Protein AF-A0A2E0WBN1-F1 (afdb_monomer_lite)

Structure (mmCIF, N/CA/C/O backbone):
data_AF-A0A2E0WBN1-F1
#
_entry.id   AF-A0A2E0WBN1-F1
#
loop_
_atom_site.group_PDB
_atom_site.id
_atom_site.type_symbol
_atom_site.label_atom_id
_atom_site.label_alt_id
_atom_site.label_comp_id
_atom_site.label_asym_id
_atom_site.label_entity_id
_atom_site.label_seq_id
_atom_site.pdbx_PDB_ins_code
_atom_site.Cartn_x
_atom_site.Cartn_y
_atom_site.Cartn_z
_atom_site.occupancy
_atom_site.B_iso_or_equiv
_atom_site.auth_seq_id
_atom_site.auth_comp_id
_atom_site.auth_asym_id
_atom_site.auth_atom_id
_atom_site.pdbx_PDB_model_num
ATOM 1 N N . MET A 1 1 ? 11.088 -6.223 17.764 1.00 58.84 1 MET A N 1
ATOM 2 C CA . MET A 1 1 ? 10.294 -4.983 17.696 1.00 58.84 1 MET A CA 1
ATOM 3 C C . MET A 1 1 ? 8.866 -5.379 17.944 1.00 58.84 1 MET A C 1
ATOM 5 O O . MET A 1 1 ? 8.476 -6.450 17.490 1.00 58.84 1 MET A O 1
ATOM 9 N N . ASP A 1 2 ? 8.171 -4.580 18.733 1.00 80.75 2 ASP A N 1
ATOM 10 C CA . ASP A 1 2 ? 6.782 -4.817 19.095 1.00 80.75 2 ASP A CA 1
ATOM 11 C C . ASP A 1 2 ? 5.889 -4.753 17.838 1.00 80.75 2 ASP A C 1
ATOM 13 O O . ASP A 1 2 ? 6.205 -4.004 16.903 1.00 80.75 2 ASP A O 1
ATOM 17 N N . SER A 1 3 ? 4.829 -5.565 17.767 1.00 78.50 3 SER A N 1
ATOM 18 C CA . SER A 1 3 ? 3.918 -5.570 16.608 1.00 78.50 3 SER A CA 1
ATOM 19 C C . SER A 1 3 ? 3.282 -4.191 16.408 1.00 78.50 3 SER A C 1
ATOM 21 O O . SER A 1 3 ? 3.183 -3.726 15.269 1.00 78.50 3 SER A O 1
ATOM 23 N N . ASP A 1 4 ? 2.983 -3.492 17.506 1.00 84.19 4 ASP A N 1
ATOM 24 C CA . ASP A 1 4 ? 2.409 -2.143 17.494 1.00 84.19 4 ASP A CA 1
ATOM 25 C C . ASP A 1 4 ? 3.389 -1.103 16.926 1.00 84.19 4 ASP A C 1
ATOM 27 O O . ASP A 1 4 ? 3.013 -0.196 16.174 1.00 84.19 4 ASP A O 1
ATOM 31 N N . GLU A 1 5 ? 4.682 -1.251 17.225 1.00 90.00 5 GLU A N 1
ATOM 32 C CA . GLU A 1 5 ? 5.736 -0.367 16.714 1.00 90.00 5 GLU A CA 1
ATOM 33 C C . GLU A 1 5 ? 5.896 -0.528 15.196 1.00 90.00 5 GLU A C 1
ATOM 35 O O . GLU A 1 5 ? 6.038 0.449 14.456 1.00 90.00 5 GLU A O 1
ATOM 40 N N . GLN A 1 6 ? 5.805 -1.766 14.705 1.00 88.62 6 GLN A N 1
ATOM 41 C CA . GLN A 1 6 ? 5.847 -2.037 13.272 1.00 88.62 6 GLN A CA 1
ATOM 42 C C . GLN A 1 6 ? 4.603 -1.535 12.543 1.00 88.62 6 GLN A C 1
ATOM 44 O O . GLN A 1 6 ? 4.737 -1.024 11.431 1.00 88.62 6 GLN A O 1
ATOM 49 N N . LEU A 1 7 ? 3.412 -1.660 13.134 1.00 92.75 7 LEU A N 1
ATOM 50 C CA . LEU A 1 7 ? 2.191 -1.112 12.548 1.00 92.75 7 LEU A CA 1
ATOM 51 C C . LEU A 1 7 ? 2.275 0.415 12.445 1.00 92.75 7 LEU A C 1
ATOM 53 O O . LEU A 1 7 ? 1.962 0.981 11.399 1.00 92.75 7 LEU A O 1
ATOM 57 N N . THR A 1 8 ? 2.789 1.074 13.485 1.00 94.75 8 THR A N 1
ATOM 58 C CA . THR A 1 8 ? 3.021 2.525 13.484 1.00 94.75 8 THR A CA 1
ATOM 59 C C . THR A 1 8 ? 3.970 2.940 12.355 1.00 94.75 8 THR A C 1
ATOM 61 O O . THR A 1 8 ? 3.688 3.890 11.622 1.00 94.75 8 THR A O 1
ATOM 64 N N . ALA A 1 9 ? 5.065 2.199 12.156 1.00 95.50 9 ALA A N 1
ATOM 65 C CA . ALA A 1 9 ? 5.997 2.451 11.059 1.00 95.50 9 ALA A CA 1
ATOM 66 C C . ALA A 1 9 ? 5.341 2.274 9.676 1.00 95.50 9 ALA A C 1
ATOM 68 O O . ALA A 1 9 ? 5.560 3.095 8.786 1.00 95.50 9 ALA A O 1
ATOM 69 N N . VAL A 1 10 ? 4.500 1.245 9.500 1.00 96.44 10 VAL A N 1
ATOM 70 C CA . VAL A 1 10 ? 3.733 1.032 8.259 1.00 96.44 10 VAL A CA 1
ATOM 71 C C . VAL A 1 10 ? 2.763 2.188 8.011 1.00 96.44 10 VAL A C 1
ATOM 73 O O . VAL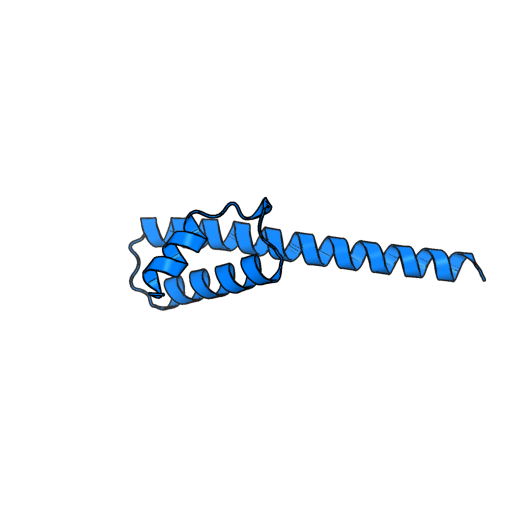 A 1 10 ? 2.695 2.689 6.891 1.00 96.44 10 VAL A O 1
ATOM 76 N N . MET A 1 11 ? 2.048 2.652 9.040 1.00 97.12 11 MET A N 1
ATOM 77 C CA . MET A 1 1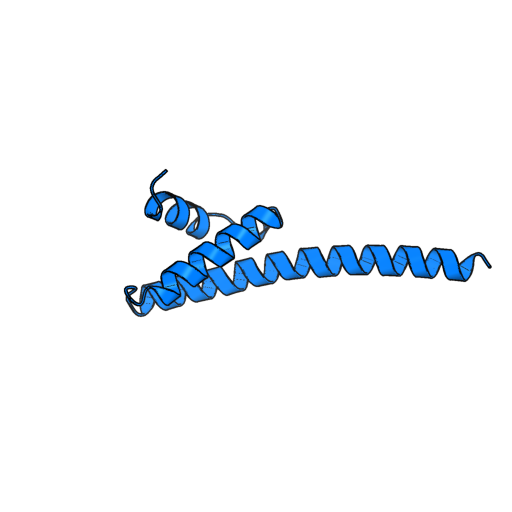1 ? 1.122 3.784 8.920 1.00 97.12 11 MET A CA 1
ATOM 78 C C . MET A 1 11 ? 1.840 5.066 8.478 1.00 97.12 11 MET A C 1
ATOM 80 O O . MET A 1 11 ? 1.340 5.767 7.596 1.00 97.12 11 MET A O 1
ATOM 84 N N . ALA A 1 12 ? 3.031 5.336 9.020 1.00 96.88 12 ALA A N 1
ATOM 85 C CA . ALA A 1 12 ? 3.800 6.550 8.746 1.00 96.88 12 ALA A CA 1
ATOM 86 C C . ALA A 1 12 ? 4.560 6.552 7.405 1.00 96.88 12 ALA A C 1
ATOM 88 O O . ALA A 1 12 ? 4.857 7.625 6.884 1.00 96.88 12 ALA A O 1
ATOM 89 N N . ALA A 1 13 ? 4.908 5.387 6.852 1.00 96.88 13 ALA A N 1
ATOM 90 C CA . ALA A 1 13 ? 5.706 5.303 5.627 1.00 96.88 13 ALA A CA 1
ATOM 91 C C . ALA A 1 13 ? 4.939 5.807 4.394 1.00 96.88 13 ALA A C 1
ATOM 93 O O . ALA A 1 13 ? 3.764 5.493 4.240 1.00 96.88 13 ALA A O 1
ATOM 94 N N . ASP A 1 14 ? 5.590 6.516 3.473 1.00 97.56 14 ASP A N 1
ATOM 95 C CA . ASP A 1 14 ? 4.993 6.831 2.170 1.00 97.56 14 ASP A CA 1
ATOM 96 C C . ASP A 1 14 ? 4.980 5.569 1.282 1.00 97.56 14 ASP A C 1
ATOM 98 O O . ASP A 1 14 ? 6.057 5.053 0.966 1.00 97.56 14 ASP A O 1
ATOM 102 N N . PRO A 1 15 ? 3.807 5.049 0.861 1.00 96.44 15 PRO A N 1
ATOM 103 C CA . PRO A 1 15 ? 3.726 3.866 0.006 1.00 96.44 15 PRO A CA 1
ATOM 104 C C . PRO A 1 15 ? 4.479 4.007 -1.322 1.00 96.44 15 PRO A C 1
ATOM 106 O O . PRO A 1 15 ? 4.953 3.001 -1.850 1.00 96.44 15 PRO A O 1
ATOM 109 N N . ALA A 1 16 ? 4.625 5.223 -1.858 1.00 95.56 16 ALA A N 1
ATOM 110 C CA . ALA A 1 16 ? 5.341 5.457 -3.112 1.00 95.56 16 ALA A CA 1
ATOM 111 C C . ALA A 1 16 ? 6.841 5.125 -3.012 1.00 95.56 16 ALA A C 1
ATOM 113 O O . ALA A 1 16 ? 7.444 4.693 -3.995 1.00 95.56 16 ALA A O 1
ATOM 114 N N . GLU A 1 17 ? 7.418 5.253 -1.817 1.00 96.69 17 GLU A N 1
ATOM 115 C CA . GLU A 1 17 ? 8.841 5.023 -1.544 1.00 96.69 17 GLU A CA 1
ATOM 116 C C . GLU A 1 17 ? 9.145 3.572 -1.127 1.00 96.69 17 GLU A C 1
ATOM 118 O O . GLU A 1 17 ? 10.305 3.188 -0.976 1.00 96.69 17 GLU A O 1
ATOM 123 N N . LEU A 1 18 ? 8.117 2.737 -0.942 1.00 98.00 18 LEU A N 1
ATOM 124 C CA . LEU A 1 18 ? 8.289 1.347 -0.521 1.00 98.00 18 LEU A CA 1
ATOM 125 C C . LEU A 1 18 ? 8.716 0.443 -1.679 1.00 98.00 18 LEU A C 1
ATOM 127 O O . LEU A 1 18 ? 8.236 0.597 -2.810 1.00 98.00 18 LEU A O 1
ATOM 131 N N . SER A 1 19 ? 9.549 -0.557 -1.364 1.00 98.31 19 SER A N 1
ATOM 132 C CA . SER A 1 19 ? 9.747 -1.731 -2.220 1.00 98.31 19 SER A CA 1
ATOM 133 C C . SER A 1 19 ? 8.470 -2.575 -2.297 1.00 98.31 19 SER A C 1
ATOM 135 O O . SER A 1 19 ? 7.577 -2.451 -1.454 1.00 98.31 19 SER A O 1
ATOM 137 N N . TYR A 1 20 ? 8.392 -3.476 -3.280 1.00 98.06 20 TYR A N 1
ATOM 138 C CA . TYR A 1 20 ? 7.270 -4.409 -3.395 1.00 98.06 20 TYR A CA 1
ATOM 139 C C . TYR A 1 20 ? 7.092 -5.249 -2.121 1.00 98.06 20 TYR A C 1
ATOM 141 O O . TYR A 1 20 ? 5.988 -5.344 -1.590 1.00 98.06 20 TYR A O 1
ATOM 149 N N . GLU A 1 21 ? 8.175 -5.823 -1.589 1.00 98.19 21 GLU A N 1
ATOM 150 C CA . GLU A 1 21 ? 8.127 -6.653 -0.383 1.00 98.19 21 GL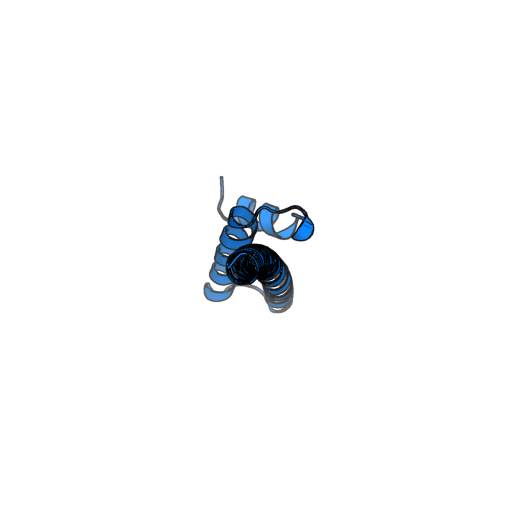U A CA 1
ATOM 151 C C . GLU A 1 21 ? 7.697 -5.843 0.837 1.00 98.19 21 GLU A C 1
ATOM 153 O O . GLU A 1 21 ? 6.863 -6.303 1.610 1.00 98.19 21 GLU A O 1
ATOM 158 N N . GLN A 1 22 ? 8.208 -4.618 0.986 1.00 98.12 22 GLN A N 1
ATOM 159 C CA . GLN A 1 22 ? 7.820 -3.737 2.085 1.00 98.12 22 GLN A CA 1
ATOM 160 C C . GLN A 1 22 ? 6.338 -3.353 2.010 1.00 98.12 22 GLN A C 1
ATOM 162 O O . GLN A 1 22 ? 5.647 -3.387 3.029 1.00 98.12 22 GLN A O 1
ATOM 167 N N . ALA A 1 23 ? 5.838 -3.024 0.815 1.00 98.50 23 ALA A N 1
ATOM 168 C CA . ALA A 1 23 ? 4.431 -2.701 0.602 1.00 98.50 23 ALA A CA 1
ATOM 169 C C . ALA A 1 23 ? 3.525 -3.912 0.877 1.00 98.50 23 ALA A C 1
ATOM 171 O O . ALA A 1 23 ? 2.531 -3.788 1.593 1.00 98.50 23 ALA A O 1
ATOM 172 N N . ARG A 1 24 ? 3.900 -5.100 0.385 1.00 98.56 24 ARG A N 1
ATOM 173 C CA . ARG A 1 24 ? 3.176 -6.357 0.616 1.00 98.56 24 ARG A CA 1
ATOM 174 C C . ARG A 1 24 ? 3.140 -6.731 2.096 1.00 98.56 24 ARG A C 1
ATOM 176 O O . ARG A 1 24 ? 2.079 -7.062 2.619 1.00 98.56 24 ARG A O 1
ATOM 183 N N . ASP A 1 25 ? 4.280 -6.682 2.774 1.00 98.19 25 ASP A N 1
ATOM 184 C CA . ASP A 1 25 ? 4.371 -7.040 4.190 1.00 98.19 25 ASP A CA 1
ATOM 185 C C . ASP A 1 25 ? 3.615 -6.023 5.062 1.00 98.19 25 ASP A C 1
ATOM 187 O O . ASP A 1 25 ? 2.973 -6.398 6.044 1.00 98.19 25 ASP A O 1
ATOM 191 N N . GLY A 1 26 ? 3.632 -4.740 4.683 1.00 97.81 26 GLY A N 1
ATOM 192 C CA . GLY A 1 26 ? 2.787 -3.710 5.284 1.00 97.81 26 GLY A CA 1
ATOM 193 C C . GLY A 1 26 ? 1.296 -3.991 5.091 1.00 97.81 26 GLY A C 1
ATOM 194 O O . GLY A 1 26 ? 0.532 -3.905 6.050 1.00 97.81 26 GLY A O 1
ATOM 195 N N . LEU A 1 27 ? 0.883 -4.384 3.882 1.00 98.38 27 LEU A N 1
ATOM 196 C CA . LEU A 1 27 ? -0.510 -4.712 3.573 1.00 98.38 27 LEU A CA 1
ATOM 197 C C . LEU A 1 27 ? -1.003 -5.897 4.410 1.00 98.38 27 LEU A C 1
ATOM 199 O O . LEU A 1 27 ? -2.078 -5.823 4.997 1.00 98.38 27 LEU A O 1
ATOM 203 N N . LEU A 1 28 ? -0.197 -6.956 4.529 1.00 97.81 28 LEU A N 1
ATOM 204 C CA . LEU A 1 28 ? -0.521 -8.110 5.374 1.00 97.81 28 LEU A CA 1
ATOM 205 C C . LEU A 1 28 ? -0.748 -7.705 6.836 1.00 97.81 28 LEU A C 1
ATOM 207 O O . LEU A 1 28 ? -1.692 -8.180 7.460 1.00 97.81 28 LEU A O 1
ATOM 211 N N . LYS A 1 29 ? 0.074 -6.797 7.374 1.00 96.31 29 LYS A N 1
ATOM 212 C CA . LYS A 1 29 ? -0.093 -6.279 8.742 1.00 96.31 29 LYS A CA 1
ATOM 213 C C . LYS A 1 29 ? -1.379 -5.477 8.910 1.00 96.31 29 LYS A C 1
ATOM 215 O O . LYS A 1 29 ? -2.071 -5.646 9.906 1.00 96.31 29 LYS A O 1
ATOM 220 N N . VAL A 1 30 ? -1.704 -4.625 7.940 1.00 96.94 30 VAL A N 1
ATOM 221 C CA . VAL A 1 30 ? -2.949 -3.843 7.945 1.00 96.94 30 VAL A CA 1
ATOM 222 C C . VAL A 1 30 ? -4.171 -4.756 7.933 1.00 96.94 30 VAL A C 1
ATOM 224 O O . VAL A 1 30 ? -5.073 -4.575 8.747 1.00 96.94 30 VAL A O 1
ATOM 227 N N . VAL A 1 31 ? -4.181 -5.756 7.049 1.00 96.56 31 VAL A N 1
ATOM 228 C CA . VAL A 1 31 ? -5.263 -6.747 6.970 1.00 96.56 31 VAL A CA 1
ATOM 229 C C . VAL A 1 31 ? -5.388 -7.501 8.288 1.00 96.56 31 VAL A C 1
ATOM 231 O O . VAL A 1 31 ? -6.482 -7.581 8.835 1.00 96.56 31 VAL A O 1
ATOM 234 N N . HIS A 1 32 ? -4.269 -7.965 8.845 1.00 95.00 32 HIS A N 1
ATOM 235 C CA . HIS A 1 32 ? -4.268 -8.652 10.131 1.00 95.00 32 HIS A CA 1
ATOM 236 C C . HIS A 1 32 ? -4.896 -7.795 11.240 1.00 95.00 32 HIS A C 1
ATOM 238 O O . HIS A 1 32 ? -5.766 -8.271 11.963 1.00 95.00 32 HIS A O 1
ATOM 244 N N . GLN A 1 33 ? -4.540 -6.508 11.319 1.00 93.88 33 GLN A N 1
ATOM 245 C CA . GLN A 1 33 ? -5.092 -5.604 12.329 1.00 93.88 33 GLN A CA 1
ATOM 246 C C . GLN A 1 33 ? -6.603 -5.372 12.175 1.00 93.88 33 GLN A C 1
ATOM 248 O O . GLN A 1 33 ? -7.313 -5.220 13.172 1.00 93.88 33 GLN A O 1
ATOM 253 N N . LEU A 1 34 ? -7.098 -5.327 10.935 1.00 94.44 34 LEU A N 1
ATOM 254 C CA . LEU A 1 34 ? -8.530 -5.228 10.646 1.00 94.44 34 LEU A CA 1
ATOM 255 C C . LEU A 1 34 ? -9.273 -6.509 11.057 1.00 94.44 34 LEU A C 1
ATOM 257 O O . LEU A 1 34 ? -10.373 -6.431 11.605 1.00 94.44 34 LEU A O 1
ATOM 261 N N . GLU A 1 35 ? -8.670 -7.678 10.831 1.00 95.00 35 GLU A N 1
ATOM 262 C CA . GLU A 1 35 ? -9.248 -8.989 11.155 1.00 95.00 35 GLU A CA 1
ATOM 263 C C . GLU A 1 35 ? -9.308 -9.280 12.661 1.00 95.00 35 GLU A C 1
ATOM 265 O O . GLU A 1 35 ? -10.205 -9.998 13.106 1.00 95.00 35 GLU A O 1
ATOM 270 N N . GLU A 1 36 ? -8.416 -8.696 13.467 1.00 91.75 36 GLU A N 1
ATOM 271 C CA . GLU A 1 36 ? -8.455 -8.814 14.933 1.00 91.75 36 GLU A CA 1
ATOM 272 C C . GLU A 1 36 ? -9.723 -8.202 15.560 1.00 91.75 36 GLU A C 1
ATOM 274 O O . GLU A 1 36 ? -10.059 -8.509 16.705 1.00 91.75 36 GLU A O 1
ATOM 279 N N . GLY A 1 37 ? -10.454 -7.354 14.823 1.00 79.31 37 GLY A N 1
ATOM 280 C CA . GLY A 1 37 ? -11.792 -6.888 15.204 1.00 79.31 37 GLY A CA 1
ATOM 281 C C . GLY A 1 37 ? -11.845 -5.927 16.397 1.00 79.31 37 GLY A C 1
ATOM 282 O O . GLY A 1 37 ? -12.928 -5.665 16.916 1.00 79.31 37 GLY A O 1
ATOM 283 N N . ASN A 1 38 ? -10.699 -5.389 16.822 1.00 82.12 38 ASN A N 1
ATOM 284 C CA . ASN A 1 38 ? -10.580 -4.449 17.938 1.00 82.12 38 ASN A CA 1
ATOM 285 C C . ASN A 1 38 ? -10.347 -2.947 17.604 1.00 82.12 38 ASN A C 1
ATOM 287 O O . ASN A 1 38 ? -10.268 -2.167 18.558 1.00 82.12 38 ASN A O 1
ATOM 291 N N . PRO A 1 39 ? -10.224 -2.475 16.339 1.00 85.31 39 PRO A N 1
ATOM 292 C CA . PRO A 1 39 ? -10.092 -1.043 16.075 1.00 85.31 39 PRO A CA 1
ATOM 293 C C . PRO A 1 39 ? -11.434 -0.307 16.202 1.00 85.31 39 PRO A C 1
ATOM 295 O O . PRO A 1 39 ? -12.504 -0.826 15.883 1.00 85.31 39 PRO A O 1
ATOM 298 N N . THR A 1 40 ? -11.384 0.958 16.622 1.00 93.62 40 THR A N 1
ATOM 299 C CA . THR A 1 40 ? -12.533 1.869 16.495 1.00 93.62 40 THR A CA 1
ATOM 300 C C . THR A 1 40 ? -12.887 2.092 15.019 1.00 93.62 40 THR A C 1
ATOM 302 O O . THR A 1 40 ? -12.090 1.798 14.127 1.00 93.62 40 THR A O 1
ATOM 305 N N . LEU A 1 41 ? -14.068 2.652 14.729 1.00 94.31 41 LEU A N 1
ATOM 306 C CA . LEU A 1 41 ? -14.471 2.951 13.347 1.00 94.31 41 LEU A CA 1
ATOM 307 C C . LEU A 1 41 ? -13.453 3.854 12.633 1.00 94.31 41 LEU A C 1
ATOM 309 O O . LEU A 1 41 ? -13.063 3.564 11.509 1.00 94.31 41 LEU A O 1
ATOM 313 N N . GLU A 1 42 ? -12.997 4.919 13.294 1.00 95.38 42 GLU A N 1
ATOM 314 C CA . GLU A 1 42 ? -12.018 5.850 12.721 1.00 95.38 42 GLU A CA 1
ATOM 315 C C . GLU A 1 42 ? -10.684 5.153 12.419 1.00 95.38 42 GLU A C 1
ATOM 317 O O . GLU A 1 42 ? -10.146 5.293 11.323 1.00 95.38 42 GLU A O 1
ATOM 322 N N . GLN A 1 43 ? -10.197 4.320 13.342 1.00 94.44 43 GLN A N 1
ATOM 323 C CA . GLN A 1 43 ? -8.992 3.512 13.124 1.00 94.44 43 GLN A CA 1
ATOM 324 C C . GLN A 1 43 ? -9.179 2.492 11.994 1.00 94.44 43 GLN A C 1
ATOM 326 O O . GLN A 1 43 ? -8.269 2.289 11.196 1.00 94.44 43 GLN A O 1
ATOM 331 N N . SER A 1 44 ? -10.361 1.881 11.889 1.00 95.62 44 SER A N 1
ATOM 332 C CA . SER A 1 44 ? -10.692 0.940 10.811 1.00 95.62 44 SER A CA 1
ATOM 333 C C . SER A 1 44 ? -10.651 1.623 9.444 1.00 95.62 44 SER A C 1
ATOM 335 O O . SER A 1 44 ? -10.117 1.057 8.494 1.00 95.62 44 SER A O 1
ATOM 337 N N . MET A 1 45 ? -11.161 2.855 9.351 1.00 97.44 45 MET A N 1
ATOM 338 C CA . MET A 1 45 ? -11.101 3.656 8.125 1.00 97.44 45 MET A CA 1
ATOM 339 C C . MET A 1 45 ? -9.658 4.003 7.748 1.00 97.44 45 MET A C 1
ATOM 341 O O . MET A 1 45 ? -9.272 3.811 6.600 1.00 97.44 45 MET A O 1
ATOM 345 N N . GLN A 1 46 ? -8.837 4.433 8.711 1.00 97.00 46 GLN A N 1
ATOM 346 C CA . GLN A 1 46 ? -7.420 4.742 8.471 1.00 97.00 46 GLN A CA 1
ATOM 347 C C . GLN A 1 46 ? -6.628 3.514 8.003 1.00 97.00 46 GLN A C 1
ATOM 349 O O . GLN A 1 46 ? -5.851 3.596 7.051 1.00 97.00 46 GLN A O 1
ATOM 354 N N . LEU A 1 47 ? -6.841 2.366 8.651 1.00 97.06 47 LEU A N 1
ATOM 355 C CA . LEU A 1 47 ? -6.231 1.098 8.257 1.00 97.06 47 LEU A CA 1
ATOM 356 C C . LEU A 1 47 ? -6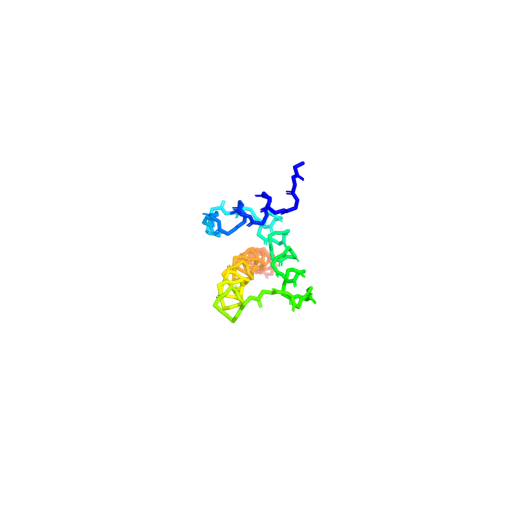.665 0.703 6.844 1.00 97.06 47 LEU A C 1
ATOM 358 O O . LEU A 1 47 ? -5.813 0.363 6.028 1.00 97.06 47 LEU A O 1
ATOM 362 N N . TRP A 1 48 ? -7.957 0.798 6.528 1.00 97.19 48 TRP A N 1
ATOM 363 C CA . TRP A 1 48 ? -8.463 0.498 5.190 1.00 97.19 48 TRP A CA 1
ATOM 364 C C . TRP A 1 48 ? -7.840 1.407 4.121 1.00 97.19 48 TRP A C 1
ATOM 366 O O . TRP A 1 48 ? -7.288 0.901 3.147 1.00 97.19 48 TRP A O 1
ATOM 376 N N . GLU A 1 49 ? -7.831 2.726 4.331 1.00 98.25 49 GLU A N 1
ATOM 377 C CA . GLU A 1 49 ? -7.222 3.683 3.396 1.00 98.25 49 GLU A CA 1
ATOM 378 C C . GLU A 1 49 ? -5.735 3.393 3.175 1.00 98.25 49 GLU A C 1
ATOM 380 O O . GLU A 1 49 ? -5.246 3.442 2.043 1.00 98.25 49 GLU A O 1
ATOM 385 N N . LYS A 1 50 ? -5.005 3.047 4.242 1.00 98.38 50 LYS A N 1
ATOM 386 C CA . LYS A 1 50 ? -3.612 2.625 4.108 1.00 98.38 50 LYS A CA 1
ATOM 387 C C . LYS A 1 50 ? -3.490 1.335 3.301 1.00 98.38 50 LYS A C 1
ATOM 389 O O . LYS A 1 50 ? -2.610 1.238 2.445 1.00 98.38 50 LYS A O 1
ATOM 394 N N . GLY A 1 51 ? -4.350 0.357 3.573 1.00 98.38 51 GLY A N 1
ATOM 395 C CA . GLY A 1 51 ? -4.409 -0.908 2.847 1.00 98.38 51 GLY A CA 1
ATOM 396 C C . GLY A 1 51 ? -4.567 -0.687 1.345 1.00 98.38 51 GLY A C 1
ATOM 397 O O . GLY A 1 51 ? -3.777 -1.222 0.570 1.00 98.38 51 GLY A O 1
ATOM 398 N N . GLU A 1 52 ? -5.493 0.184 0.940 1.00 98.69 52 GLU A N 1
ATOM 399 C CA . GLU A 1 52 ? -5.712 0.534 -0.469 1.00 98.69 52 GLU A CA 1
ATOM 400 C C . GLU A 1 52 ? -4.463 1.149 -1.116 1.00 98.69 52 GLU A C 1
ATOM 402 O O . GLU A 1 52 ? -4.075 0.766 -2.220 1.00 98.69 52 GLU A O 1
ATOM 407 N N . GLN A 1 53 ? -3.774 2.059 -0.421 1.00 98.69 53 GLN A N 1
ATOM 408 C CA . GLN A 1 53 ? -2.547 2.671 -0.944 1.00 98.69 53 GLN A CA 1
ATOM 409 C C . GLN A 1 53 ? -1.411 1.648 -1.111 1.00 98.69 53 GLN A C 1
ATOM 411 O O . GLN A 1 53 ? -0.681 1.677 -2.105 1.00 98.69 53 GLN A O 1
ATOM 416 N N . LEU A 1 54 ? -1.257 0.728 -0.155 1.00 98.75 54 LEU A N 1
ATOM 417 C CA . LEU A 1 54 ? -0.254 -0.338 -0.218 1.00 98.75 54 LEU A CA 1
ATOM 418 C C . LEU A 1 54 ? -0.575 -1.344 -1.332 1.00 98.75 54 LEU A C 1
ATOM 420 O O . LEU A 1 54 ? 0.323 -1.753 -2.069 1.00 98.75 54 LEU A O 1
ATOM 424 N N . ALA A 1 55 ? -1.849 -1.706 -1.498 1.00 98.56 55 ALA A N 1
ATOM 425 C CA . ALA A 1 55 ? -2.305 -2.568 -2.584 1.00 98.56 55 ALA A CA 1
ATOM 426 C C . ALA A 1 55 ? -2.054 -1.925 -3.955 1.00 98.56 55 ALA A C 1
ATOM 428 O O . ALA A 1 55 ? -1.495 -2.575 -4.840 1.00 98.56 55 ALA A O 1
ATOM 429 N N . ALA A 1 56 ? -2.366 -0.635 -4.110 1.00 98.62 56 ALA A N 1
ATOM 430 C CA . ALA A 1 56 ? -2.079 0.114 -5.331 1.00 98.62 56 ALA A CA 1
ATOM 431 C C . ALA A 1 56 ? -0.575 0.140 -5.649 1.00 98.62 56 ALA A C 1
ATOM 433 O O . ALA A 1 56 ? -0.179 -0.076 -6.794 1.00 98.62 56 ALA A O 1
ATOM 434 N N . ARG A 1 57 ? 0.290 0.324 -4.640 1.00 98.38 57 ARG A N 1
ATOM 435 C CA . ARG A 1 57 ? 1.747 0.242 -4.825 1.00 98.38 57 ARG A CA 1
ATOM 436 C C . ARG A 1 57 ? 2.183 -1.131 -5.333 1.00 98.38 57 ARG A C 1
ATOM 438 O O . ARG A 1 57 ? 2.978 -1.205 -6.270 1.00 98.38 57 ARG A O 1
ATOM 445 N N . CYS A 1 58 ? 1.674 -2.202 -4.728 1.00 98.50 58 CYS A N 1
ATOM 446 C CA . CYS A 1 58 ? 1.953 -3.568 -5.166 1.00 98.50 58 CYS A CA 1
ATOM 447 C C . CYS A 1 58 ? 1.508 -3.792 -6.615 1.00 98.50 58 CYS A C 1
ATOM 449 O O . CYS A 1 58 ? 2.273 -4.350 -7.398 1.00 98.50 58 CYS A O 1
ATOM 451 N N . GLN A 1 59 ? 0.312 -3.325 -6.979 1.00 98.50 59 GLN A N 1
ATOM 452 C CA . GLN A 1 59 ? -0.211 -3.460 -8.335 1.00 98.50 59 GLN A CA 1
ATOM 453 C C . GLN A 1 59 ? 0.661 -2.723 -9.355 1.00 98.50 59 GLN A C 1
ATOM 455 O O . GLN A 1 59 ? 1.038 -3.319 -10.358 1.00 98.50 59 GLN A O 1
ATOM 460 N N . ASN A 1 60 ? 1.087 -1.492 -9.057 1.00 98.38 60 ASN A N 1
ATOM 461 C CA . ASN A 1 60 ? 1.967 -0.725 -9.943 1.00 98.38 60 ASN A CA 1
ATOM 462 C C . ASN A 1 60 ? 3.271 -1.478 -10.260 1.00 98.38 60 ASN A C 1
ATOM 464 O O . ASN A 1 60 ? 3.715 -1.499 -11.406 1.00 98.38 60 ASN A O 1
ATOM 468 N N . TYR A 1 61 ? 3.868 -2.144 -9.267 1.00 98.12 61 TYR A N 1
ATOM 469 C CA . TYR A 1 61 ? 5.051 -2.980 -9.492 1.00 98.12 61 TYR A CA 1
ATOM 470 C C . TYR A 1 61 ? 4.779 -4.162 -10.428 1.00 98.12 61 TYR A C 1
ATOM 472 O O . TYR A 1 61 ? 5.613 -4.474 -11.281 1.00 98.12 61 TYR A O 1
ATOM 480 N N . LEU A 1 62 ? 3.635 -4.831 -10.263 1.00 98.06 62 LEU A N 1
ATOM 481 C CA . LEU A 1 62 ? 3.248 -5.960 -11.110 1.00 98.06 62 LEU A CA 1
ATOM 482 C C . LEU A 1 62 ? 2.966 -5.505 -12.545 1.00 98.06 62 LEU A C 1
ATOM 484 O O . LEU A 1 62 ? 3.422 -6.154 -13.485 1.00 98.06 62 LEU A O 1
ATOM 488 N N . ASP A 1 63 ? 2.302 -4.365 -12.710 1.00 98.25 63 ASP A N 1
ATOM 489 C CA . ASP A 1 63 ? 2.008 -3.780 -14.018 1.00 98.25 63 ASP A CA 1
ATOM 490 C C . ASP A 1 63 ? 3.297 -3.385 -14.748 1.00 98.25 63 ASP A C 1
ATOM 492 O O . ASP A 1 63 ? 3.477 -3.693 -15.926 1.00 98.25 63 ASP A O 1
ATOM 496 N N . GLU A 1 64 ? 4.251 -2.755 -14.056 1.00 96.88 64 GLU A N 1
ATOM 497 C CA . GLU A 1 64 ? 5.567 -2.452 -14.623 1.00 96.88 64 GLU A CA 1
ATOM 498 C C . GLU A 1 64 ? 6.328 -3.713 -15.045 1.00 96.88 64 GLU A C 1
ATOM 500 O O . GLU A 1 64 ? 6.958 -3.728 -16.107 1.00 96.88 64 GLU A O 1
ATOM 505 N N . ALA A 1 65 ? 6.288 -4.769 -14.230 1.00 97.00 65 ALA A N 1
ATOM 506 C CA . ALA A 1 65 ? 6.928 -6.037 -14.555 1.00 97.00 65 ALA A CA 1
ATOM 507 C C . ALA A 1 65 ? 6.289 -6.682 -15.793 1.00 97.00 65 ALA A C 1
ATOM 509 O O . ALA A 1 65 ? 7.014 -7.100 -16.699 1.00 97.00 65 ALA A O 1
ATOM 510 N N . GLN A 1 66 ? 4.957 -6.693 -15.872 1.00 96.94 66 GLN A N 1
ATOM 511 C CA . GLN A 1 66 ? 4.221 -7.206 -17.026 1.00 96.94 66 GLN A CA 1
ATOM 512 C C . GLN A 1 66 ? 4.556 -6.419 -18.297 1.00 96.94 66 GLN A C 1
ATOM 514 O O . GLN A 1 66 ? 4.938 -7.008 -19.305 1.00 96.94 66 GLN A O 1
ATOM 519 N N . ASN A 1 67 ? 4.548 -5.086 -18.225 1.00 97.31 67 ASN A N 1
ATOM 520 C CA . ASN A 1 67 ? 4.885 -4.223 -19.357 1.00 97.31 67 ASN A CA 1
ATOM 521 C C . ASN A 1 67 ? 6.302 -4.473 -19.897 1.00 97.31 67 ASN A C 1
ATOM 523 O O . ASN A 1 67 ? 6.551 -4.313 -21.093 1.00 97.31 67 ASN A O 1
ATOM 527 N N . ARG A 1 68 ? 7.262 -4.840 -19.037 1.00 95.56 68 ARG A N 1
ATOM 528 C CA . ARG A 1 68 ? 8.622 -5.206 -19.472 1.00 95.56 68 ARG A CA 1
ATOM 529 C C . ARG A 1 68 ? 8.639 -6.545 -20.206 1.00 95.56 68 ARG A C 1
ATOM 531 O O . ARG A 1 68 ? 9.352 -6.666 -21.197 1.00 95.56 68 ARG A O 1
ATOM 538 N N . LEU A 1 69 ? 7.868 -7.527 -19.740 1.00 95.94 69 LEU A N 1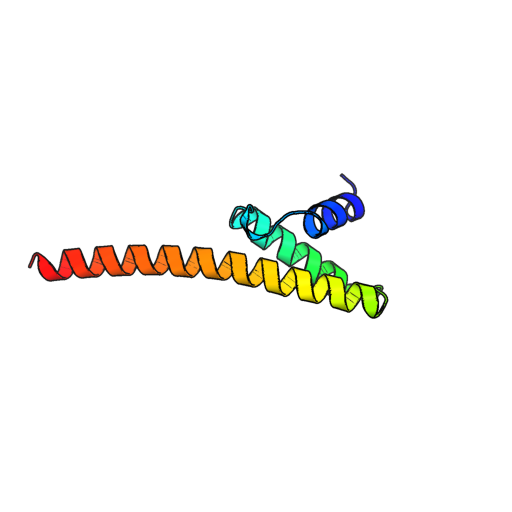
ATOM 539 C CA . LEU A 1 69 ? 7.744 -8.827 -20.406 1.00 95.94 69 LEU A CA 1
ATOM 540 C C . LEU A 1 69 ? 7.102 -8.681 -21.787 1.00 95.94 69 LEU A C 1
ATOM 542 O O . LEU A 1 69 ? 7.626 -9.221 -22.760 1.00 95.94 69 LEU A O 1
ATOM 546 N N . ASP A 1 70 ? 6.035 -7.890 -21.884 1.00 95.56 70 ASP A N 1
ATOM 547 C CA . ASP A 1 70 ? 5.322 -7.657 -23.141 1.00 95.56 70 ASP A CA 1
ATOM 548 C C . ASP A 1 70 ? 6.231 -7.001 -24.191 1.00 95.56 70 ASP A C 1
ATOM 550 O O . ASP A 1 70 ? 6.246 -7.412 -25.351 1.00 95.56 70 ASP A O 1
ATOM 554 N N . GLN A 1 71 ? 7.063 -6.037 -23.781 1.00 94.69 71 GLN A N 1
ATOM 555 C CA . GLN A 1 71 ? 8.054 -5.414 -24.666 1.00 94.69 71 GLN A CA 1
ATOM 556 C C . GLN A 1 71 ? 9.095 -6.417 -25.174 1.00 94.69 71 GLN A C 1
ATOM 558 O O . GLN A 1 71 ? 9.416 -6.418 -26.361 1.00 94.69 71 GLN A O 1
ATOM 563 N N . VAL A 1 72 ? 9.611 -7.290 -24.300 1.00 94.75 72 VAL A N 1
ATOM 564 C CA . VAL A 1 72 ? 10.574 -8.328 -24.701 1.00 94.75 72 VAL A CA 1
ATOM 565 C C . VAL A 1 72 ? 9.935 -9.286 -25.709 1.00 94.75 72 VAL A C 1
ATOM 567 O O . VAL A 1 72 ? 10.548 -9.577 -26.737 1.00 94.75 72 VAL A O 1
ATOM 570 N N . GLN A 1 73 ? 8.693 -9.711 -25.473 1.00 92.56 73 GLN A N 1
ATOM 571 C CA . GLN A 1 73 ? 7.971 -10.594 -26.389 1.00 92.56 73 GLN A CA 1
ATOM 572 C C . GLN A 1 73 ? 7.758 -9.940 -27.763 1.00 92.56 73 GLN A C 1
ATOM 574 O O . GLN A 1 73 ? 8.085 -10.540 -28.783 1.00 92.56 73 GLN A O 1
ATOM 579 N N . GLN A 1 74 ? 7.317 -8.678 -27.802 1.00 90.56 74 GLN A N 1
ATOM 580 C CA . GLN A 1 74 ? 7.142 -7.934 -29.055 1.00 90.56 74 GLN A CA 1
ATOM 581 C C . GLN A 1 74 ? 8.448 -7.799 -29.845 1.00 90.56 74 GLN A C 1
ATOM 583 O O . GLN A 1 74 ? 8.445 -7.929 -31.069 1.00 90.56 74 GLN A O 1
ATOM 588 N N . THR A 1 75 ? 9.575 -7.554 -29.168 1.00 88.88 75 THR A N 1
ATOM 589 C CA . THR A 1 75 ? 10.878 -7.483 -29.846 1.00 88.88 75 THR A CA 1
ATOM 590 C C . THR A 1 75 ? 11.326 -8.827 -30.414 1.00 88.88 75 THR A C 1
ATOM 592 O O . THR A 1 75 ? 11.947 -8.841 -31.474 1.00 88.88 75 THR A O 1
ATOM 595 N N . ALA A 1 76 ? 10.997 -9.941 -29.752 1.00 85.50 76 ALA A N 1
ATOM 596 C CA . ALA A 1 76 ? 11.309 -11.281 -30.239 1.00 85.50 76 ALA A CA 1
ATOM 597 C C . ALA A 1 76 ? 10.478 -11.637 -31.483 1.00 85.50 76 ALA A C 1
ATOM 599 O O . ALA A 1 76 ? 11.041 -12.106 -32.466 1.00 85.50 76 ALA A O 1
ATOM 600 N N . ASP A 1 77 ? 9.178 -11.327 -31.472 1.00 82.56 77 ASP A N 1
ATOM 601 C CA . ASP A 1 77 ? 8.262 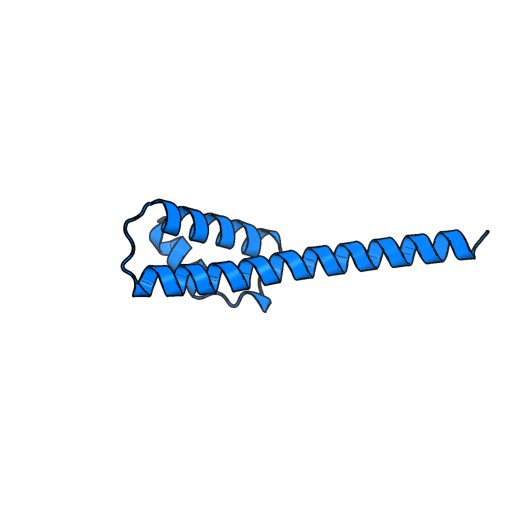-11.615 -32.587 1.00 82.56 77 ASP A CA 1
ATOM 602 C C . ASP A 1 77 ? 8.522 -10.735 -33.826 1.00 82.56 77 ASP A C 1
ATOM 604 O O . ASP A 1 77 ? 8.125 -11.083 -34.932 1.00 82.56 77 ASP A O 1
ATOM 608 N N . SER A 1 78 ? 9.183 -9.585 -33.654 1.00 75.44 78 SER A N 1
ATOM 609 C CA . SER A 1 78 ? 9.529 -8.665 -34.752 1.00 75.44 78 SER A CA 1
ATOM 610 C C . SER A 1 78 ? 10.855 -9.004 -35.450 1.00 75.44 78 SER A C 1
ATOM 612 O O . SER A 1 78 ? 11.199 -8.358 -36.441 1.00 75.44 78 SER A O 1
ATOM 614 N N . ALA A 1 79 ? 11.647 -9.922 -34.885 1.00 66.81 79 ALA A N 1
ATOM 615 C CA . ALA A 1 79 ? 12.984 -10.285 -35.363 1.00 66.81 79 ALA A CA 1
ATOM 616 C C . ALA A 1 79 ? 13.018 -11.604 -36.165 1.00 66.81 79 ALA A C 1
ATOM 618 O O . ALA A 1 79 ? 14.096 -11.988 -36.628 1.00 66.81 79 ALA A O 1
ATOM 619 N N . ASP A 1 80 ? 11.864 -12.257 -36.321 1.00 51.19 80 ASP A N 1
ATOM 620 C CA . ASP A 1 80 ? 11.602 -13.404 -37.208 1.00 51.19 80 ASP A CA 1
ATOM 621 C C . ASP A 1 80 ? 10.872 -12.936 -38.484 1.00 51.19 80 ASP A C 1
ATOM 623 O O . ASP A 1 80 ? 11.182 -13.463 -39.578 1.00 51.19 80 ASP A O 1
#

pLDDT: mean 93.26, std 8.67, range [51.19, 98.75]

Foldseek 3Di:
DDLVVVLVVLLPDDLLPDDLVRLVVNLVSLVVVLVVVPDDPVVVVSSVVSNVSSVVSNVVVVVVVVVVVVVVVVVVVVVD

Radius of gyration: 17.21 Å; chains: 1; bounding box: 28×20×56 Å

Secondary structure (DSSP, 8-state):
--HHHHHHHHHHS-GGG--HHHHHHHHHHHHHHHHT--S-HHHHHHHHHHHHHHHHHHHHHHHHHHHHHHHHHHHHHT--

Sequence (80 aa):
MDSDEQLTAVMAADPAELSYEQARDGLLKVVHQLEEGNPTLEQSMQLWEKGEQLAARCQNYLDEAQNRLDQVQQTADSAD